Protein AF-A0A6X8KKM8-F1 (afdb_monomer)

Solvent-accessible surface area (backbone atoms only — not comparable to full-atom values): 6515 Å² total; per-residue (Å²): 110,72,70,57,51,55,51,51,52,53,49,52,57,49,52,52,54,52,51,54,49,52,53,52,52,50,51,51,50,54,49,49,55,49,47,65,64,46,44,64,59,52,54,50,51,53,51,51,28,70,75,61,82,42,54,69,68,51,33,50,71,65,30,49,72,50,74,47,68,50,81,49,64,70,58,38,50,67,73,24,65,93,39,57,72,56,35,69,72,44,58,87,39,57,33,38,43,37,30,36,36,45,96,86,70,48,75,48,79,45,78,46,80,51,132

Nearest PDB structures (foldseek):
  5c7q-assembly1_B  TM=5.875E-01  e=4.719E-01  Bdellovibrio bacteriovorus HD100
  5oa3-assembly1_0  TM=5.639E-01  e=1.315E+00  Homo sapiens
  1vhz-assembly1_B  TM=5.210E-01  e=1.233E+00  Escherichia coli
  1la2-assembly1_C  TM=6.269E-01  e=4.164E+00  Saccharomyces cerevisiae

Sequence (115 aa):
MEVDIIRAQEEQGRLYRIEEQRKKEEQIRKAKEREEYERPLKAFISSKIKESDLSEKDFKKQVCSSCDYLKDRSTKSRYFTERPDLLDKYHNERLIRFSIKGTDGKVGKIEIYTD

pLDDT: mean 84.32, std 6.6, range [59.69, 95.06]

Structure (mmCIF, N/CA/C/O backbone):
data_AF-A0A6X8KKM8-F1
#
_entry.id   AF-A0A6X8KKM8-F1
#
loop_
_atom_site.group_PDB
_atom_site.id
_atom_site.type_symbol
_atom_site.label_atom_id
_atom_site.label_alt_id
_atom_site.label_comp_id
_atom_site.label_asym_id
_atom_site.label_entity_id
_atom_site.label_seq_id
_atom_site.pdbx_PDB_ins_code
_atom_site.Cartn_x
_atom_site.Cartn_y
_atom_site.Cartn_z
_atom_site.occupancy
_atom_site.B_iso_or_equiv
_atom_site.auth_seq_id
_atom_site.auth_comp_id
_atom_site.auth_asym_id
_atom_site.auth_atom_id
_atom_site.pdbx_PDB_model_num
ATOM 1 N N . MET A 1 1 ? 36.157 0.501 -44.181 1.00 62.59 1 MET A N 1
ATOM 2 C CA . MET A 1 1 ? 36.862 0.243 -42.904 1.00 62.59 1 MET A CA 1
ATOM 3 C C . MET A 1 1 ? 36.621 1.358 -41.892 1.00 62.59 1 MET A C 1
ATOM 5 O O . MET A 1 1 ? 35.889 1.101 -40.955 1.00 62.59 1 MET A O 1
ATOM 9 N N . GLU A 1 2 ? 37.121 2.588 -42.072 1.00 62.03 2 GLU A N 1
ATOM 10 C CA . GLU A 1 2 ? 36.872 3.693 -41.110 1.00 62.03 2 GLU A CA 1
ATOM 11 C C . GLU A 1 2 ? 35.399 4.135 -41.029 1.00 62.03 2 GLU A C 1
ATOM 13 O O . GLU A 1 2 ? 34.858 4.303 -39.940 1.00 62.03 2 GLU A O 1
ATOM 18 N N . VAL A 1 3 ? 34.716 4.250 -42.174 1.00 69.44 3 VAL A N 1
ATOM 19 C CA . VAL A 1 3 ? 33.294 4.649 -42.240 1.00 69.44 3 VAL A CA 1
ATOM 20 C C . VAL A 1 3 ? 32.372 3.627 -41.558 1.00 69.44 3 VAL A C 1
ATOM 22 O O . VAL A 1 3 ? 31.374 4.000 -40.942 1.00 69.44 3 VAL A O 1
ATOM 25 N N . ASP A 1 4 ? 32.725 2.342 -41.620 1.00 74.81 4 ASP A N 1
ATOM 26 C CA . ASP A 1 4 ? 31.952 1.255 -41.007 1.00 74.81 4 ASP A CA 1
ATOM 27 C C . ASP A 1 4 ? 32.095 1.252 -39.478 1.00 74.81 4 ASP A C 1
ATOM 29 O O . ASP A 1 4 ? 31.129 0.990 -38.763 1.00 74.81 4 ASP A O 1
ATOM 33 N N . ILE A 1 5 ? 33.279 1.615 -38.970 1.00 80.44 5 ILE A N 1
ATOM 34 C CA . ILE A 1 5 ? 33.557 1.740 -37.531 1.00 80.44 5 ILE A CA 1
ATOM 35 C C . ILE A 1 5 ? 32.779 2.918 -36.933 1.00 80.44 5 ILE A C 1
ATOM 37 O O . ILE A 1 5 ? 32.142 2.762 -35.892 1.00 80.44 5 ILE A O 1
ATOM 41 N N . ILE A 1 6 ? 32.774 4.073 -37.609 1.00 81.75 6 ILE A N 1
ATOM 42 C CA . ILE A 1 6 ? 32.032 5.264 -37.162 1.00 81.75 6 ILE A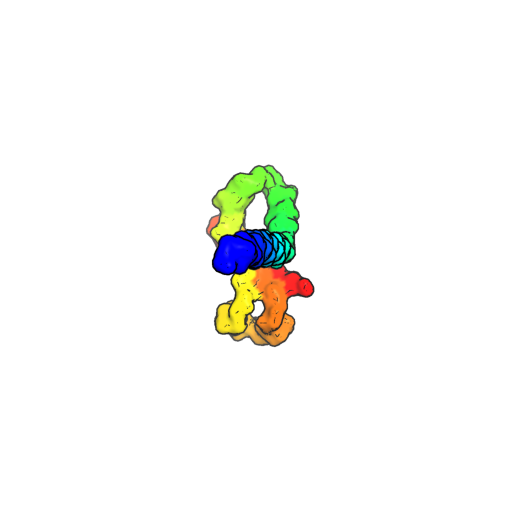 CA 1
ATOM 43 C C . ILE A 1 6 ? 30.526 4.972 -37.125 1.00 81.75 6 ILE A C 1
ATOM 45 O O . ILE A 1 6 ? 29.860 5.257 -36.130 1.00 81.75 6 ILE A O 1
ATOM 49 N N . ARG A 1 7 ? 29.991 4.324 -38.169 1.00 82.56 7 ARG A N 1
ATOM 50 C CA . ARG A 1 7 ? 28.574 3.939 -38.230 1.00 82.56 7 ARG A CA 1
ATOM 51 C C . ARG A 1 7 ? 28.189 2.980 -37.099 1.00 82.56 7 ARG A C 1
ATOM 53 O O . ARG A 1 7 ? 27.161 3.183 -36.457 1.00 82.56 7 ARG A O 1
ATOM 60 N N . ALA A 1 8 ? 29.026 1.982 -36.815 1.00 83.00 8 ALA A N 1
ATOM 61 C CA . ALA A 1 8 ? 28.790 1.036 -35.726 1.00 83.00 8 ALA A CA 1
ATOM 62 C C . ALA A 1 8 ? 28.816 1.712 -34.341 1.00 83.00 8 ALA A C 1
ATOM 64 O O . ALA A 1 8 ? 28.000 1.386 -33.477 1.00 83.00 8 ALA A O 1
ATOM 65 N N . GLN A 1 9 ? 29.713 2.679 -34.122 1.00 83.38 9 GLN A N 1
ATOM 66 C CA . GLN A 1 9 ? 29.776 3.448 -32.872 1.00 83.38 9 GLN A CA 1
ATOM 67 C C . GLN A 1 9 ? 28.547 4.344 -32.674 1.00 83.38 9 GLN A C 1
ATOM 69 O O . GLN A 1 9 ? 27.998 4.405 -31.571 1.00 83.38 9 GLN A O 1
ATOM 74 N N . GLU A 1 10 ? 28.072 5.007 -33.730 1.00 88.62 10 GLU A N 1
ATOM 75 C CA . GLU A 1 10 ? 26.844 5.805 -33.671 1.00 88.62 10 GLU A CA 1
ATOM 76 C C . GLU A 1 10 ? 25.611 4.947 -33.375 1.00 88.62 10 GLU A C 1
ATOM 78 O O . GLU A 1 10 ? 24.750 5.353 -32.589 1.00 88.62 10 GLU A O 1
ATOM 83 N N . GLU A 1 11 ? 25.527 3.756 -33.967 1.00 88.06 11 GLU A N 1
ATOM 84 C CA . GLU A 1 11 ? 24.434 2.812 -33.744 1.00 88.06 11 GLU A CA 1
ATOM 85 C C . GLU A 1 11 ? 24.430 2.278 -32.305 1.00 88.06 11 GLU A C 1
ATOM 87 O O . GLU A 1 11 ? 23.394 2.324 -31.639 1.00 88.06 11 GLU A O 1
ATOM 92 N N . GLN A 1 12 ? 25.594 1.910 -31.762 1.00 89.56 12 GLN A N 1
ATOM 93 C CA . GLN A 1 12 ? 25.745 1.564 -30.342 1.00 89.56 12 GLN A CA 1
ATOM 94 C C . GLN A 1 12 ? 25.338 2.724 -29.421 1.00 89.56 12 GLN A C 1
ATOM 96 O O . GLN A 1 12 ? 24.593 2.531 -28.459 1.00 89.56 12 GLN A O 1
ATOM 101 N N . GLY A 1 13 ? 25.743 3.955 -29.746 1.00 92.00 13 GLY A N 1
ATOM 102 C CA . GLY A 1 13 ? 25.346 5.149 -28.997 1.00 92.00 13 GLY A CA 1
ATOM 103 C C . GLY A 1 13 ? 23.846 5.464 -29.083 1.00 92.00 13 GLY A C 1
ATOM 104 O O . GLY A 1 13 ? 23.279 6.059 -28.163 1.00 92.00 13 GLY A O 1
ATOM 105 N N . ARG A 1 14 ? 23.168 5.088 -30.174 1.00 93.06 14 ARG A N 1
ATOM 106 C CA . ARG A 1 14 ? 21.702 5.179 -30.293 1.00 93.06 14 ARG A CA 1
ATOM 107 C C . ARG A 1 14 ? 21.016 4.113 -29.441 1.00 93.06 14 ARG A C 1
ATOM 109 O O . ARG A 1 14 ? 20.121 4.459 -28.674 1.00 93.06 14 ARG A O 1
ATOM 116 N N . LEU A 1 15 ? 21.466 2.862 -29.523 1.00 92.75 15 LEU A N 1
ATOM 117 C CA . LEU A 1 15 ? 20.935 1.751 -28.727 1.00 92.75 15 LEU A CA 1
ATOM 118 C C . LEU A 1 15 ? 21.068 2.017 -27.223 1.00 92.75 15 LEU A C 1
ATOM 120 O O . LEU A 1 15 ? 20.100 1.844 -26.485 1.00 92.75 15 LEU A O 1
ATOM 124 N N . TYR A 1 16 ? 22.219 2.530 -26.778 1.00 93.25 16 TYR A N 1
ATOM 125 C CA . TYR A 1 16 ? 22.444 2.892 -25.376 1.00 93.25 16 TYR A CA 1
ATOM 126 C C . TYR A 1 16 ? 21.438 3.940 -24.872 1.00 93.25 16 TYR A C 1
ATOM 128 O O . TYR A 1 16 ? 20.850 3.780 -23.804 1.00 93.25 16 TYR A O 1
ATOM 136 N N . ARG A 1 17 ? 21.184 4.992 -25.662 1.00 94.75 17 ARG A N 1
ATOM 137 C CA . ARG A 1 17 ? 20.220 6.048 -25.304 1.00 94.75 17 ARG A CA 1
ATOM 138 C C . ARG A 1 17 ? 18.785 5.527 -25.214 1.00 94.75 17 ARG A C 1
ATOM 140 O O . ARG A 1 17 ? 18.061 5.915 -24.299 1.00 94.75 17 ARG A O 1
ATOM 147 N N . ILE A 1 18 ? 18.392 4.633 -26.123 1.00 94.88 18 ILE A N 1
ATOM 148 C CA . ILE A 1 18 ? 17.075 3.977 -26.094 1.00 94.88 18 ILE A CA 1
ATOM 149 C C . ILE A 1 18 ? 16.931 3.131 -24.825 1.00 94.88 18 ILE A C 1
ATOM 151 O O . ILE A 1 18 ? 15.911 3.207 -24.143 1.00 94.88 18 ILE A O 1
ATOM 155 N N . GLU A 1 19 ? 17.957 2.359 -24.475 1.00 94.00 19 GLU A N 1
ATOM 156 C CA . GLU A 1 19 ? 17.948 1.517 -23.278 1.00 94.00 19 GLU A CA 1
ATOM 157 C C . GLU A 1 19 ? 17.877 2.347 -21.986 1.00 94.00 19 GLU A C 1
ATOM 159 O O . GLU A 1 19 ? 17.098 2.034 -21.083 1.00 94.00 19 GLU A O 1
ATOM 164 N N . GLU A 1 20 ? 18.624 3.453 -21.894 1.00 95.06 20 GLU A N 1
ATOM 165 C CA . GLU A 1 20 ? 18.508 4.376 -20.758 1.00 95.06 20 GLU A CA 1
ATOM 166 C C . GLU A 1 20 ? 17.111 4.985 -20.639 1.00 95.06 20 GLU A C 1
ATOM 168 O O . GLU A 1 20 ? 16.587 5.123 -19.530 1.00 95.06 20 GLU A O 1
ATOM 173 N N . GLN A 1 21 ? 16.495 5.342 -21.766 1.00 94.81 21 GLN A N 1
ATOM 174 C CA . GLN A 1 21 ? 15.142 5.876 -21.771 1.00 94.81 21 GLN A CA 1
ATOM 175 C C . GLN A 1 21 ? 14.129 4.828 -21.293 1.00 94.81 21 GLN A C 1
ATOM 177 O O . GLN A 1 21 ? 13.332 5.126 -20.404 1.00 94.81 21 G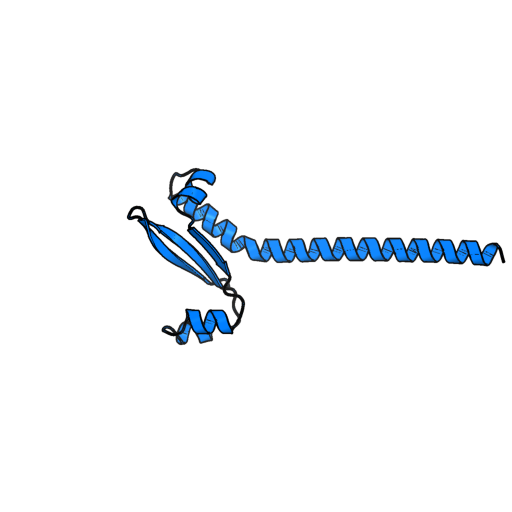LN A O 1
ATOM 182 N N . ARG A 1 22 ? 14.223 3.581 -21.774 1.00 94.06 22 ARG A N 1
ATOM 183 C CA . ARG A 1 22 ? 13.371 2.472 -21.307 1.00 94.06 22 ARG A CA 1
ATOM 184 C C . ARG A 1 22 ? 13.513 2.227 -19.809 1.00 94.06 22 ARG A C 1
ATOM 186 O O . ARG A 1 22 ? 12.509 2.054 -19.122 1.00 94.06 22 ARG A O 1
ATOM 193 N N . LYS A 1 23 ? 14.738 2.266 -19.275 1.00 94.56 23 LYS A N 1
ATOM 194 C CA . LYS A 1 23 ? 14.983 2.132 -17.829 1.00 94.56 23 LYS A CA 1
ATOM 195 C C . LYS A 1 23 ? 14.330 3.257 -17.030 1.00 94.56 23 LYS A C 1
ATOM 197 O O . LYS A 1 23 ? 13.718 2.988 -15.998 1.00 94.56 23 LYS A O 1
ATOM 202 N N . LYS A 1 24 ? 14.433 4.505 -17.498 1.00 94.56 24 LYS A N 1
ATOM 203 C CA . LYS A 1 24 ? 13.772 5.657 -16.862 1.00 94.56 24 LYS A CA 1
ATOM 204 C C . LYS A 1 24 ? 12.252 5.507 -16.884 1.00 94.56 24 LYS A C 1
ATOM 206 O O . LYS A 1 24 ? 11.610 5.685 -15.853 1.00 94.56 24 LYS A O 1
ATOM 211 N N . GLU A 1 25 ? 11.682 5.126 -18.022 1.00 93.75 25 GLU A N 1
ATOM 212 C CA . GLU A 1 25 ? 10.242 4.891 -18.167 1.00 93.75 25 GLU A CA 1
ATOM 213 C C . GLU A 1 25 ? 9.750 3.762 -17.251 1.00 93.75 25 GLU A C 1
ATOM 215 O O . GLU A 1 25 ? 8.730 3.914 -16.576 1.00 93.75 25 GLU A O 1
ATOM 220 N N . GLU A 1 26 ? 10.498 2.662 -17.141 1.00 92.75 26 GLU A N 1
ATOM 221 C CA . GLU A 1 26 ? 10.160 1.560 -16.240 1.00 92.75 26 GLU A CA 1
ATOM 222 C C . GLU A 1 26 ? 10.221 1.979 -14.764 1.00 92.75 26 GLU A C 1
ATOM 224 O O . GLU A 1 26 ? 9.337 1.614 -13.985 1.00 92.75 26 GLU A O 1
ATOM 229 N N . GLN A 1 27 ? 11.223 2.769 -14.368 1.00 93.50 27 GLN A N 1
ATOM 230 C CA . GLN A 1 27 ? 11.306 3.310 -13.010 1.00 93.50 27 GLN A CA 1
ATOM 231 C C . GLN A 1 27 ? 10.123 4.227 -12.694 1.00 93.50 27 GLN A C 1
ATOM 233 O O . GLN A 1 27 ? 9.522 4.093 -11.629 1.00 93.50 27 GLN A O 1
ATOM 238 N N . ILE A 1 28 ? 9.747 5.109 -13.624 1.00 93.56 28 ILE A N 1
ATOM 239 C CA . ILE A 1 28 ? 8.585 5.992 -13.465 1.00 93.56 28 ILE A CA 1
ATOM 240 C C . ILE A 1 28 ? 7.301 5.168 -13.346 1.00 93.56 28 ILE A C 1
ATOM 242 O O . ILE A 1 28 ? 6.482 5.447 -12.472 1.00 93.56 28 ILE A O 1
ATOM 246 N N . ARG A 1 29 ? 7.127 4.131 -14.173 1.00 92.12 29 ARG A N 1
ATOM 247 C CA . ARG A 1 29 ? 5.960 3.242 -14.096 1.00 92.12 29 ARG A CA 1
ATOM 248 C C . ARG A 1 29 ? 5.882 2.541 -12.739 1.00 92.12 29 ARG A C 1
ATOM 250 O O . ARG A 1 29 ? 4.850 2.625 -12.084 1.00 92.12 29 ARG A O 1
ATOM 257 N N . LYS A 1 30 ? 6.979 1.934 -12.274 1.00 88.12 30 LYS A N 1
ATOM 258 C CA . LYS A 1 30 ? 7.043 1.280 -10.953 1.00 88.12 30 LYS A CA 1
ATOM 259 C C . LYS A 1 30 ? 6.780 2.259 -9.808 1.00 88.12 30 LYS A C 1
ATOM 261 O O . LYS A 1 30 ? 6.132 1.896 -8.830 1.00 88.12 30 LYS A O 1
ATOM 266 N N . ALA A 1 31 ? 7.271 3.494 -9.914 1.00 87.81 31 ALA A N 1
ATOM 267 C CA . ALA A 1 31 ? 7.020 4.530 -8.918 1.00 87.81 31 ALA A CA 1
ATOM 268 C C . ALA A 1 31 ? 5.537 4.927 -8.874 1.00 87.81 31 ALA A C 1
ATOM 270 O O . ALA A 1 31 ? 4.974 4.993 -7.785 1.00 87.81 31 ALA A O 1
ATOM 271 N N . LYS A 1 32 ? 4.894 5.110 -10.034 1.00 87.12 32 LYS A N 1
ATOM 272 C CA . LYS A 1 32 ? 3.451 5.386 -10.129 1.00 87.12 32 LYS A CA 1
ATOM 273 C C . LYS A 1 32 ? 2.610 4.239 -9.578 1.00 87.12 32 LYS A C 1
ATOM 275 O O . LYS A 1 32 ? 1.748 4.477 -8.743 1.00 87.12 32 LYS A O 1
ATOM 280 N N . GLU A 1 33 ? 2.912 3.001 -9.969 1.00 83.38 33 GLU A N 1
ATOM 281 C CA . GLU A 1 33 ? 2.237 1.806 -9.442 1.00 83.38 33 GLU A CA 1
ATOM 282 C C . GLU A 1 33 ? 2.363 1.726 -7.915 1.00 83.38 33 GLU A C 1
ATOM 284 O O . GLU A 1 33 ? 1.390 1.442 -7.218 1.00 83.38 33 GLU A O 1
ATOM 289 N N . ARG A 1 34 ? 3.550 2.024 -7.371 1.00 82.06 34 ARG A N 1
ATOM 290 C CA . ARG A 1 34 ? 3.781 2.069 -5.924 1.00 82.06 34 ARG A CA 1
ATOM 291 C C . ARG A 1 34 ? 3.021 3.207 -5.248 1.00 82.06 34 ARG A C 1
ATOM 293 O O . ARG A 1 34 ? 2.502 3.019 -4.152 1.00 82.06 34 ARG A O 1
ATOM 300 N N . GLU A 1 35 ? 2.968 4.381 -5.861 1.00 85.00 35 GLU A N 1
ATOM 301 C CA . GLU A 1 35 ? 2.243 5.524 -5.316 1.00 85.00 35 GLU A CA 1
ATOM 302 C C . GLU A 1 35 ? 0.738 5.258 -5.280 1.00 85.00 35 GLU A C 1
ATOM 304 O O . GLU A 1 35 ? 0.124 5.427 -4.228 1.00 85.00 35 GLU A O 1
ATOM 309 N N . GLU A 1 36 ? 0.158 4.774 -6.379 1.00 82.00 36 GLU A N 1
ATOM 310 C CA . GLU A 1 36 ? -1.241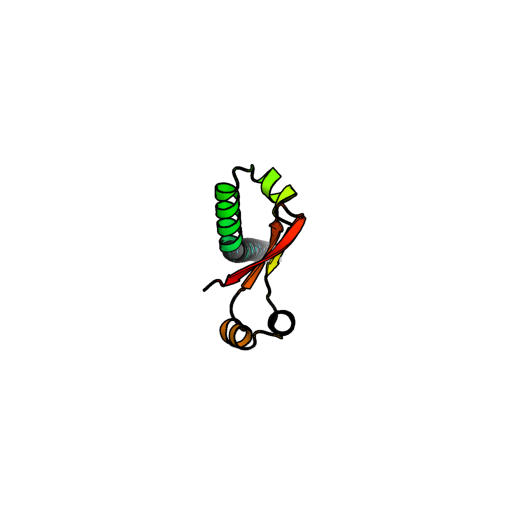 4.336 -6.440 1.00 82.00 36 GLU A CA 1
ATOM 311 C C . GLU A 1 36 ? -1.532 3.258 -5.404 1.00 82.00 36 GLU A C 1
ATOM 313 O O . GLU A 1 36 ? -2.568 3.286 -4.742 1.00 82.00 36 GLU A O 1
ATOM 318 N N . TYR A 1 37 ? -0.590 2.334 -5.226 1.00 74.38 37 TYR A N 1
ATOM 319 C CA . TYR A 1 37 ? -0.687 1.297 -4.221 1.00 74.38 37 TYR A CA 1
ATOM 320 C C . TYR A 1 37 ? -0.714 1.876 -2.803 1.00 74.38 37 TYR A C 1
ATOM 322 O O . TYR A 1 37 ? -1.595 1.519 -2.030 1.00 74.38 37 TYR A O 1
ATOM 330 N N . GLU A 1 38 ? 0.198 2.787 -2.455 1.00 80.94 38 GLU A N 1
ATOM 331 C CA . GLU A 1 38 ? 0.321 3.384 -1.116 1.00 80.94 38 GLU A CA 1
ATOM 332 C C . GLU A 1 38 ? -0.733 4.467 -0.810 1.00 80.94 38 GLU A C 1
ATOM 334 O O . GLU A 1 38 ? -0.964 4.784 0.360 1.00 80.94 38 GLU A O 1
ATOM 339 N N . ARG A 1 39 ? -1.369 5.058 -1.829 1.00 84.38 39 ARG A N 1
ATOM 340 C CA . ARG A 1 39 ? -2.270 6.215 -1.690 1.00 84.38 39 ARG A CA 1
ATOM 341 C C . ARG A 1 39 ? -3.440 5.986 -0.724 1.00 84.38 39 ARG A C 1
ATOM 343 O O . ARG A 1 39 ? -3.627 6.851 0.135 1.00 84.38 39 ARG A O 1
ATOM 350 N N . PRO A 1 40 ? -4.196 4.869 -0.781 1.00 82.19 40 PRO A N 1
ATOM 351 C CA . PRO A 1 40 ? -5.312 4.643 0.138 1.00 82.19 40 PRO A CA 1
ATOM 352 C C . PRO A 1 40 ? -4.844 4.537 1.594 1.00 82.19 40 PRO A C 1
ATOM 354 O O . PRO A 1 40 ? -5.445 5.125 2.490 1.00 82.19 40 PRO A O 1
ATOM 357 N N . LEU A 1 41 ? -3.712 3.861 1.825 1.00 81.06 41 LEU A N 1
ATOM 358 C CA . LEU A 1 41 ? -3.108 3.745 3.151 1.00 81.06 41 LEU A CA 1
ATOM 359 C C . LEU A 1 41 ? -2.647 5.109 3.681 1.00 81.06 41 LEU A C 1
ATOM 361 O O . LEU A 1 41 ? -2.915 5.436 4.836 1.00 81.06 41 LEU A O 1
ATOM 365 N N . LYS A 1 42 ? -1.986 5.925 2.848 1.00 84.31 42 LYS A N 1
ATOM 366 C CA . LYS A 1 42 ? -1.576 7.288 3.225 1.00 84.31 42 LYS A CA 1
ATOM 367 C C . LYS A 1 42 ? -2.786 8.144 3.593 1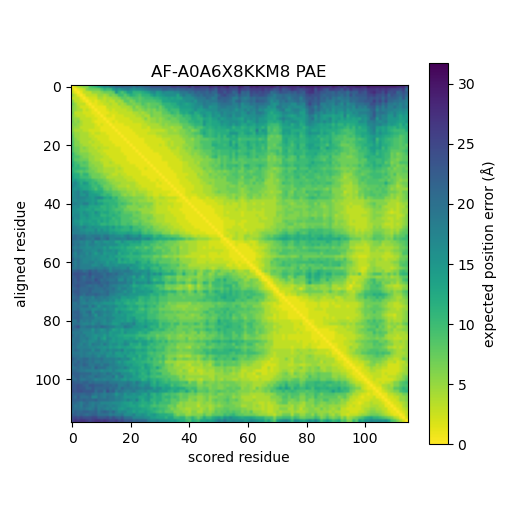.00 84.31 42 LYS A C 1
ATOM 369 O O . LYS A 1 42 ? -2.769 8.768 4.649 1.00 84.31 42 LYS A O 1
ATOM 374 N N . ALA A 1 43 ? -3.844 8.120 2.780 1.00 85.44 43 ALA A N 1
ATOM 375 C CA . ALA A 1 43 ? -5.077 8.858 3.053 1.00 85.44 43 ALA A CA 1
ATOM 376 C C . ALA A 1 43 ? -5.719 8.432 4.383 1.00 85.44 43 ALA A C 1
ATOM 378 O O . ALA A 1 43 ? -6.087 9.282 5.195 1.00 85.44 43 ALA A O 1
ATOM 379 N N . PHE A 1 44 ? -5.781 7.124 4.642 1.00 83.81 44 PHE A N 1
ATOM 380 C CA . PHE A 1 44 ? -6.300 6.584 5.894 1.00 83.81 44 PHE A CA 1
ATOM 381 C C . PHE A 1 44 ? -5.473 7.020 7.111 1.00 83.81 44 PHE A C 1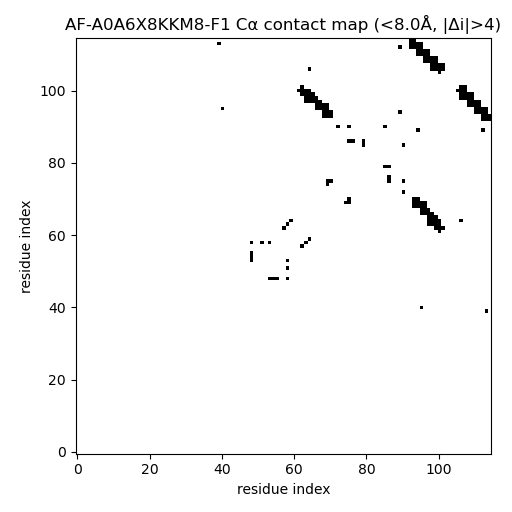
ATOM 383 O O . PHE A 1 44 ? -6.031 7.531 8.082 1.00 83.81 44 PHE A O 1
ATOM 390 N N . ILE A 1 45 ? -4.144 6.873 7.055 1.00 83.38 45 ILE A N 1
ATOM 391 C CA . ILE A 1 45 ? -3.244 7.302 8.135 1.00 83.38 45 ILE A CA 1
ATOM 392 C C . ILE A 1 45 ? -3.399 8.806 8.384 1.00 83.38 45 ILE A C 1
ATOM 394 O O . ILE A 1 45 ? -3.520 9.220 9.533 1.00 83.38 45 ILE A O 1
ATOM 398 N N . SER A 1 46 ? -3.452 9.625 7.330 1.00 87.19 46 SER A N 1
ATOM 399 C CA . SER A 1 46 ? -3.663 11.068 7.462 1.00 87.19 46 SER A CA 1
ATOM 400 C C . SER A 1 46 ? -4.999 11.413 8.125 1.00 87.19 46 SER A C 1
ATOM 402 O O . SER A 1 46 ? -5.030 12.336 8.935 1.00 87.19 46 SER A O 1
ATOM 404 N N . SER A 1 47 ? -6.084 10.683 7.833 1.00 87.81 47 SER A N 1
ATOM 405 C CA . SER A 1 47 ? -7.363 10.855 8.542 1.00 87.81 47 SER A CA 1
ATOM 406 C C . SER A 1 47 ? -7.215 10.538 10.027 1.00 87.81 47 SER A C 1
ATOM 408 O O . SER A 1 47 ? -7.582 11.346 10.873 1.00 87.81 47 SER A O 1
ATOM 410 N N . LYS A 1 48 ? -6.584 9.404 10.356 1.00 85.25 48 LYS A N 1
ATOM 411 C CA . LYS A 1 48 ? -6.398 8.984 11.750 1.00 85.25 48 LYS A CA 1
ATOM 412 C C . LYS A 1 48 ? -5.495 9.905 12.557 1.00 85.25 48 LYS A C 1
ATOM 414 O O . LYS A 1 48 ? -5.764 10.119 13.732 1.00 85.25 48 LYS A O 1
ATOM 419 N N . ILE A 1 49 ? -4.476 10.492 11.935 1.00 87.12 49 ILE A N 1
ATOM 420 C CA . ILE A 1 49 ? -3.648 11.520 12.574 1.00 87.12 49 ILE A CA 1
ATOM 421 C C . ILE A 1 49 ? -4.510 12.733 12.932 1.00 87.12 49 ILE A C 1
ATOM 423 O O . ILE A 1 49 ? -4.495 13.151 14.087 1.00 87.12 49 ILE A O 1
ATOM 427 N N . LYS A 1 50 ? -5.313 13.240 11.984 1.00 87.94 50 LYS A N 1
ATOM 428 C CA . LYS A 1 50 ? -6.225 14.375 12.219 1.00 87.94 50 LYS A CA 1
ATOM 429 C C . LYS A 1 50 ? -7.245 14.104 13.326 1.00 87.94 50 LYS A C 1
ATOM 431 O O . LYS A 1 50 ? -7.592 15.024 14.046 1.00 87.94 50 LYS A O 1
ATOM 436 N N . GLU A 1 51 ? -7.711 12.863 13.458 1.00 87.25 51 GLU A N 1
ATOM 437 C CA . GLU A 1 51 ? -8.645 12.443 14.515 1.00 87.25 51 GLU A CA 1
ATOM 438 C C . GLU A 1 51 ? -7.981 12.299 15.898 1.00 87.25 51 GLU A C 1
ATOM 440 O O . GLU A 1 51 ? -8.679 12.251 16.904 1.00 87.25 51 GLU A O 1
ATOM 445 N N . SER A 1 52 ? -6.652 12.169 15.956 1.00 81.44 52 SER A N 1
ATOM 446 C CA . SER A 1 52 ? -5.919 11.811 17.181 1.00 81.44 52 SER A CA 1
ATOM 447 C C . SER A 1 52 ? -5.309 12.985 17.949 1.00 81.44 52 SER A C 1
ATOM 449 O O . SER A 1 52 ? -4.728 12.753 19.004 1.00 81.44 52 SER A O 1
ATOM 451 N N . ASP A 1 53 ? -5.359 14.205 17.404 1.00 84.94 53 ASP A N 1
ATOM 452 C CA . ASP A 1 53 ? -4.634 15.394 17.896 1.00 84.94 53 ASP A CA 1
ATOM 453 C C . ASP A 1 53 ? -3.104 15.209 18.048 1.00 84.94 53 ASP A C 1
ATOM 455 O O . ASP A 1 53 ? -2.405 16.057 18.604 1.00 84.94 53 ASP A O 1
ATOM 459 N N . LEU A 1 54 ? -2.546 14.112 17.523 1.00 87.00 54 LEU A N 1
ATOM 460 C CA . LEU A 1 54 ? -1.119 13.814 17.573 1.00 87.00 54 LEU A CA 1
ATOM 461 C C . LEU A 1 54 ? -0.386 14.366 16.351 1.00 87.00 54 LEU A C 1
ATOM 463 O O . LEU A 1 54 ? -0.915 14.432 15.240 1.00 87.00 54 LEU A O 1
ATOM 467 N N . SER A 1 55 ? 0.905 14.655 16.530 1.00 87.88 55 SER A N 1
ATOM 468 C CA . SER A 1 55 ? 1.809 14.804 15.391 1.00 87.88 55 SER A CA 1
ATOM 469 C C . SER A 1 55 ? 1.908 13.479 14.623 1.00 87.88 55 SER A C 1
ATOM 471 O O . SER A 1 55 ? 1.780 12.401 15.205 1.00 87.88 55 SER A O 1
ATOM 473 N N . GLU A 1 56 ? 2.208 13.518 13.322 1.00 86.44 56 GLU A N 1
ATOM 474 C CA . GLU A 1 56 ? 2.419 12.292 12.535 1.00 86.44 56 GLU A CA 1
ATOM 475 C C . GLU A 1 56 ? 3.482 11.374 13.165 1.00 86.44 56 GLU A C 1
ATOM 477 O O . GLU A 1 56 ? 3.344 10.148 13.168 1.00 86.44 56 GLU A O 1
ATOM 482 N N . LYS A 1 57 ? 4.540 11.969 13.727 1.00 87.00 57 LYS A N 1
ATOM 483 C CA . LYS A 1 57 ? 5.623 11.241 14.393 1.00 87.00 57 LYS A CA 1
ATOM 484 C C . LYS A 1 57 ? 5.118 10.515 15.639 1.00 87.00 57 LYS A C 1
ATOM 486 O O . LYS A 1 57 ? 5.439 9.342 15.832 1.00 87.00 57 LYS A O 1
ATOM 491 N N . ASP A 1 58 ? 4.325 11.194 16.459 1.00 87.44 58 ASP A N 1
ATOM 492 C CA . ASP A 1 58 ? 3.78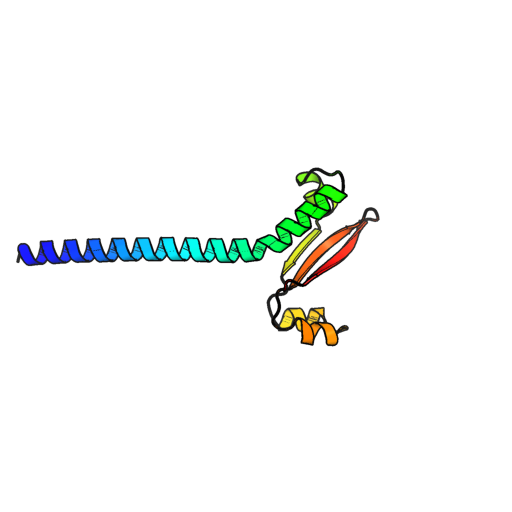2 10.623 17.690 1.00 87.44 58 ASP A CA 1
ATOM 493 C C . ASP A 1 58 ? 2.699 9.593 17.397 1.00 87.44 58 ASP A C 1
ATOM 495 O O . ASP A 1 58 ? 2.719 8.517 17.987 1.00 87.44 58 ASP A O 1
ATOM 499 N N . PHE A 1 59 ? 1.841 9.842 16.409 1.00 87.25 59 PHE A N 1
ATOM 500 C CA . PHE A 1 59 ? 0.869 8.865 15.931 1.00 87.25 59 PHE A CA 1
ATOM 501 C C . PHE A 1 59 ? 1.556 7.574 15.474 1.00 87.25 59 PHE A C 1
ATOM 503 O O . PHE A 1 59 ? 1.183 6.479 15.896 1.00 87.25 59 PHE A O 1
ATOM 510 N N . LYS A 1 60 ? 2.616 7.672 14.661 1.00 83.56 60 LYS A N 1
ATOM 511 C CA . LYS A 1 60 ? 3.369 6.490 14.214 1.00 83.56 60 LYS A CA 1
ATOM 512 C C . LYS A 1 60 ? 4.034 5.739 15.364 1.00 83.56 60 LYS A C 1
ATOM 514 O O . LYS A 1 60 ? 4.145 4.524 15.292 1.00 83.56 60 LYS A O 1
ATOM 519 N N . LYS A 1 61 ? 4.477 6.441 16.408 1.00 84.50 61 LYS A N 1
ATOM 520 C CA . LYS A 1 61 ? 5.147 5.834 17.565 1.00 84.50 61 LYS A CA 1
ATOM 521 C C . LYS A 1 61 ? 4.165 5.205 18.557 1.00 84.50 61 LYS A C 1
ATOM 523 O O . LYS A 1 61 ? 4.483 4.185 19.162 1.00 84.50 61 LYS A O 1
ATOM 528 N N . GLN A 1 62 ? 3.018 5.843 18.771 1.00 83.38 62 GLN A N 1
ATOM 529 C CA . GLN A 1 62 ? 2.087 5.506 19.849 1.00 83.38 62 GLN A CA 1
ATOM 530 C C . GLN A 1 62 ? 0.913 4.651 19.368 1.00 83.38 62 GLN A C 1
ATOM 532 O O . GLN A 1 62 ? 0.460 3.780 20.105 1.00 83.38 62 GLN A O 1
ATOM 537 N N . VAL A 1 63 ? 0.449 4.883 18.137 1.00 81.50 63 VAL A N 1
ATOM 538 C CA . VAL A 1 63 ? -0.815 4.352 17.611 1.00 81.50 63 VAL A CA 1
ATOM 539 C C . VAL A 1 63 ? -0.577 3.351 16.481 1.00 81.50 63 VAL A C 1
ATOM 541 O O . VAL A 1 63 ? -1.204 2.295 16.450 1.00 81.50 63 VAL A O 1
ATOM 544 N N . CYS A 1 64 ? 0.348 3.626 15.559 1.00 81.50 64 CYS A N 1
ATOM 545 C CA . CYS A 1 64 ? 0.656 2.698 14.469 1.00 81.50 64 CYS A CA 1
ATOM 546 C C . CYS A 1 64 ? 1.543 1.544 14.963 1.00 81.50 64 CYS A C 1
ATOM 548 O O . CYS A 1 64 ? 2.686 1.761 15.353 1.00 81.50 64 CYS A O 1
ATOM 550 N N . SER A 1 65 ? 1.041 0.305 14.921 1.00 75.12 65 SER A N 1
ATOM 551 C CA . SER A 1 65 ? 1.843 -0.881 15.259 1.00 75.12 65 SER A CA 1
ATOM 552 C C . SER A 1 65 ? 2.408 -1.574 14.017 1.00 75.12 65 SER A C 1
ATOM 554 O O . SER A 1 65 ? 3.585 -1.922 13.985 1.00 75.12 65 SER A O 1
ATOM 556 N N . SER A 1 66 ? 1.583 -1.790 12.992 1.00 76.44 66 SER A N 1
ATOM 557 C CA . SER A 1 66 ? 2.011 -2.339 11.700 1.00 76.44 66 SER A CA 1
ATOM 558 C C . SER A 1 66 ? 0.981 -2.033 10.619 1.00 76.44 66 SER A C 1
ATOM 560 O O . SER A 1 66 ? -0.217 -2.001 10.897 1.00 76.44 66 SER A O 1
ATOM 562 N N . CYS A 1 67 ? 1.429 -1.864 9.378 1.00 76.06 67 CYS A N 1
ATOM 563 C CA . CYS A 1 67 ? 0.557 -1.771 8.215 1.00 76.06 67 CYS A CA 1
ATOM 564 C C . CYS A 1 67 ? 1.077 -2.695 7.118 1.00 76.06 67 CYS A C 1
ATOM 566 O O . CYS A 1 67 ? 2.238 -2.599 6.729 1.00 76.06 67 CYS A O 1
ATOM 568 N N . ASP A 1 68 ? 0.221 -3.579 6.625 1.00 72.69 68 ASP A N 1
ATOM 569 C CA . ASP A 1 68 ? 0.567 -4.497 5.546 1.00 72.69 68 ASP A CA 1
ATOM 570 C C . ASP A 1 68 ? -0.605 -4.683 4.602 1.00 72.69 68 ASP A C 1
ATOM 572 O O . ASP A 1 68 ? -1.762 -4.506 4.975 1.00 72.69 68 ASP A O 1
ATOM 576 N N . TYR A 1 69 ? -0.304 -5.089 3.377 1.00 76.00 69 TYR A N 1
ATOM 577 C CA . TYR A 1 69 ? -1.329 -5.510 2.436 1.00 76.00 69 TYR A CA 1
ATOM 578 C C . TYR A 1 69 ? -1.390 -7.026 2.390 1.00 76.00 69 TYR A C 1
ATOM 580 O O . TYR A 1 69 ? -0.362 -7.699 2.292 1.00 76.00 69 TYR A O 1
ATOM 588 N N . LEU A 1 70 ? -2.604 -7.558 2.372 1.00 80.06 70 LEU A N 1
ATOM 589 C CA . LEU A 1 70 ? -2.858 -8.967 2.129 1.00 80.06 70 LEU A CA 1
ATOM 590 C C . LEU A 1 70 ? -2.950 -9.155 0.616 1.00 80.06 70 LEU A C 1
ATOM 592 O O . LEU A 1 70 ? -3.977 -8.869 0.004 1.00 80.06 70 LEU A O 1
ATOM 596 N N . LYS A 1 71 ? -1.827 -9.545 0.007 1.00 72.94 71 LYS A N 1
ATOM 597 C CA . LYS A 1 71 ? -1.673 -9.575 -1.457 1.00 72.94 71 LYS A CA 1
ATOM 598 C C . LYS A 1 71 ? -1.991 -10.943 -2.043 1.00 72.94 71 LYS A C 1
ATOM 600 O O . LYS A 1 71 ? -2.654 -11.035 -3.067 1.00 72.94 71 LYS A O 1
ATOM 605 N N . ASP A 1 72 ? -1.501 -12.001 -1.407 1.00 81.00 72 ASP A N 1
ATOM 606 C CA . ASP A 1 72 ? -1.576 -13.348 -1.954 1.00 81.00 72 ASP A CA 1
ATOM 607 C C . ASP A 1 72 ? -2.763 -14.145 -1.398 1.00 81.00 72 ASP A C 1
ATOM 609 O O . ASP A 1 72 ? -3.212 -13.973 -0.258 1.00 81.00 72 ASP A O 1
ATOM 613 N N . ARG A 1 73 ? -3.243 -15.073 -2.229 1.00 80.25 73 ARG A N 1
ATOM 614 C CA . ARG A 1 73 ? -4.377 -15.954 -1.937 1.00 80.25 73 ARG A CA 1
ATOM 615 C C . ARG A 1 73 ? -4.184 -16.765 -0.659 1.00 80.25 73 ARG A C 1
ATOM 617 O O . ARG A 1 73 ? -5.136 -16.941 0.099 1.00 80.25 73 ARG A O 1
ATOM 624 N N . SER A 1 74 ? -2.972 -17.260 -0.410 1.00 84.31 74 SER A N 1
ATOM 625 C CA . SER A 1 74 ? -2.691 -18.124 0.742 1.00 84.31 74 SER A CA 1
ATOM 626 C C . SER A 1 74 ? -2.799 -17.357 2.060 1.00 84.31 74 SER A C 1
ATOM 628 O O . SER A 1 74 ? -3.319 -17.868 3.054 1.00 84.31 74 SER A O 1
ATOM 630 N N . THR A 1 75 ? -2.338 -16.108 2.065 1.00 85.06 75 THR A N 1
ATOM 631 C CA . THR A 1 75 ? -2.401 -15.221 3.219 1.00 85.06 75 THR A CA 1
ATOM 632 C C . THR A 1 75 ? -3.835 -14.771 3.458 1.00 85.06 75 THR A C 1
ATOM 634 O O . 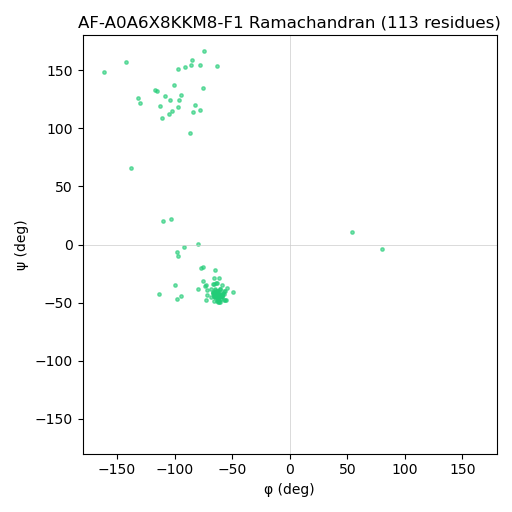THR A 1 75 ? -4.290 -14.841 4.595 1.00 85.06 75 THR A O 1
ATOM 637 N N . LYS A 1 76 ? -4.588 -14.400 2.413 1.00 87.00 76 LYS A N 1
ATOM 638 C CA . LYS A 1 76 ? -6.015 -14.062 2.552 1.00 87.00 76 LYS A CA 1
ATOM 639 C C . LYS A 1 76 ? -6.856 -15.236 3.035 1.00 87.00 76 LYS A C 1
ATOM 641 O O . LYS A 1 76 ? -7.672 -15.046 3.925 1.00 87.00 76 LYS A O 1
ATOM 646 N N . SER A 1 77 ? -6.614 -16.441 2.517 1.00 85.75 77 SER A N 1
ATOM 647 C CA . SER A 1 77 ? -7.352 -17.639 2.939 1.00 85.75 77 SER A CA 1
ATOM 648 C C . SER A 1 77 ? -7.149 -17.917 4.427 1.00 85.75 77 SER A C 1
ATOM 650 O O . SER A 1 77 ? -8.116 -18.132 5.143 1.00 85.75 77 SER A O 1
ATOM 652 N N . ARG A 1 78 ? -5.904 -17.814 4.918 1.00 86.94 78 ARG A N 1
ATOM 653 C CA . ARG A 1 78 ? -5.599 -17.936 6.354 1.00 86.94 78 ARG A CA 1
ATOM 654 C C 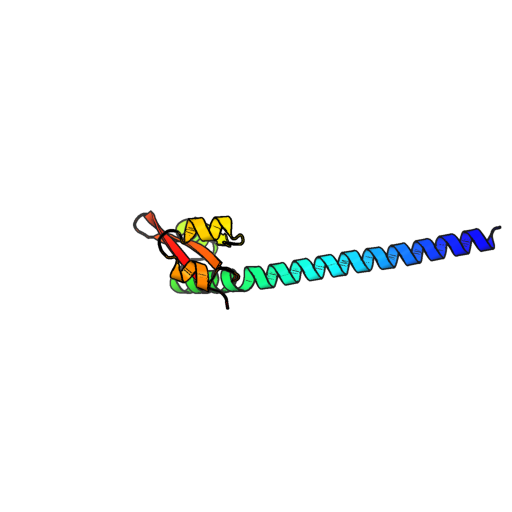. ARG A 1 78 ? -6.169 -16.788 7.187 1.00 86.94 78 ARG A C 1
ATOM 656 O O . ARG A 1 78 ? -6.515 -16.984 8.347 1.00 86.94 78 ARG A O 1
ATOM 663 N N . TYR A 1 79 ? -6.218 -15.584 6.623 1.00 85.44 79 TYR A N 1
ATOM 664 C CA . TYR A 1 79 ? -6.713 -14.394 7.309 1.00 85.44 79 TYR A CA 1
ATOM 665 C C . TYR A 1 79 ? -8.240 -14.401 7.467 1.00 85.44 79 TYR A C 1
ATOM 667 O O . TYR A 1 79 ? -8.762 -13.962 8.489 1.00 85.44 79 TYR A O 1
ATOM 675 N N . PHE A 1 80 ? -8.944 -14.931 6.470 1.00 87.75 80 PHE A N 1
ATOM 676 C CA . PHE A 1 80 ? -10.398 -15.030 6.418 1.00 87.75 80 PHE A CA 1
ATOM 677 C C . PHE A 1 80 ? -10.922 -16.440 6.712 1.00 87.75 80 PHE A C 1
ATOM 679 O O . PHE A 1 80 ? -12.055 -16.742 6.356 1.00 87.75 80 PHE A O 1
ATOM 686 N N . THR A 1 81 ? -10.145 -17.288 7.397 1.00 88.88 81 THR A N 1
ATOM 687 C CA . THR A 1 81 ? -10.556 -18.659 7.764 1.00 88.88 81 THR A CA 1
ATOM 688 C C . THR A 1 81 ? -11.943 -18.697 8.417 1.00 88.88 81 THR A C 1
ATOM 690 O O . THR A 1 81 ? -12.755 -19.551 8.085 1.00 88.88 81 THR A O 1
ATOM 693 N N . GLU A 1 82 ? -12.235 -17.728 9.288 1.00 90.06 82 GLU A N 1
ATOM 694 C CA . GLU A 1 82 ? -13.509 -17.617 10.019 1.00 90.06 82 GLU A CA 1
ATOM 695 C C . GLU A 1 82 ? -14.568 -16.754 9.294 1.00 90.06 82 GLU A C 1
ATOM 697 O O . GLU A 1 82 ? -15.665 -16.559 9.809 1.00 90.06 82 GLU A O 1
ATOM 702 N N . ARG A 1 83 ? -14.241 -16.169 8.132 1.00 87.69 83 ARG A N 1
ATOM 703 C CA . ARG A 1 83 ? -15.108 -15.255 7.355 1.00 87.69 83 ARG A CA 1
ATOM 704 C C . ARG A 1 83 ? -15.026 -15.568 5.852 1.00 87.69 83 ARG A C 1
ATOM 706 O O . ARG A 1 83 ? -14.483 -14.764 5.086 1.00 87.69 83 ARG A O 1
ATOM 713 N N . PRO A 1 84 ? -15.496 -16.753 5.421 1.00 87.75 84 PRO A N 1
ATOM 714 C CA . PRO A 1 84 ? -15.382 -17.198 4.030 1.00 87.75 84 PRO A CA 1
ATOM 715 C C . PRO A 1 84 ? -16.121 -16.281 3.042 1.00 87.75 84 PRO A C 1
ATOM 717 O O . PRO A 1 84 ? -15.675 -16.113 1.912 1.00 87.75 84 PRO A O 1
ATOM 720 N N . ASP A 1 85 ? -17.184 -15.612 3.486 1.00 88.56 85 ASP A N 1
ATOM 721 C CA . ASP A 1 85 ? -17.914 -14.591 2.729 1.00 88.56 85 ASP A CA 1
ATOM 722 C C . ASP A 1 85 ? -17.011 -13.423 2.292 1.00 88.56 85 ASP A C 1
ATOM 724 O O . ASP A 1 85 ? -17.067 -12.962 1.149 1.00 88.56 85 ASP A O 1
ATOM 728 N N . LEU A 1 86 ? -16.123 -12.970 3.183 1.00 86.44 86 LEU A N 1
ATOM 729 C CA . LEU A 1 86 ? -15.159 -11.913 2.882 1.00 86.44 86 LEU A CA 1
ATOM 730 C C . LEU A 1 86 ? -14.006 -12.422 2.019 1.00 86.44 86 LEU A C 1
ATOM 732 O O . LEU A 1 86 ? -13.475 -11.660 1.208 1.00 86.44 86 L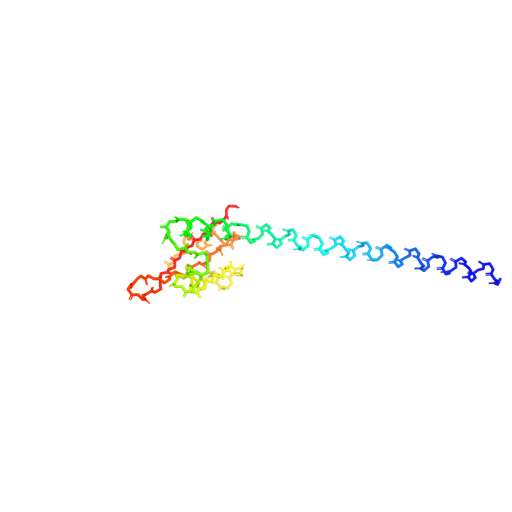EU A O 1
ATOM 736 N N . LEU A 1 87 ? -13.622 -13.693 2.170 1.00 86.88 87 LEU A N 1
ATOM 737 C CA . LEU A 1 87 ? -12.611 -14.302 1.312 1.00 86.88 87 LEU A CA 1
ATOM 738 C C . LEU A 1 87 ? -13.071 -14.307 -0.143 1.00 86.88 87 LEU A C 1
ATOM 740 O O . LEU A 1 87 ? -12.298 -13.879 -0.992 1.00 86.88 87 LEU A O 1
ATOM 744 N N . ASP A 1 88 ? -14.302 -14.742 -0.414 1.00 86.00 88 ASP A N 1
ATOM 745 C CA . ASP A 1 88 ? -14.851 -14.799 -1.772 1.00 86.00 88 ASP A CA 1
ATOM 746 C C . ASP A 1 88 ? -14.977 -13.402 -2.382 1.00 86.00 88 ASP A C 1
ATOM 748 O O . ASP A 1 88 ? -14.556 -13.174 -3.517 1.00 86.00 88 ASP A O 1
ATOM 752 N N . LYS A 1 89 ? -15.480 -12.436 -1.603 1.00 85.50 89 LYS A N 1
ATOM 753 C CA . LYS A 1 89 ? -15.672 -11.059 -2.066 1.00 85.50 89 LYS A CA 1
ATOM 754 C C . LYS A 1 89 ? -14.358 -10.337 -2.365 1.00 85.50 89 LYS A C 1
ATOM 756 O O . LYS A 1 89 ? -14.265 -9.627 -3.359 1.00 85.50 89 LYS A O 1
ATOM 761 N N . TYR A 1 90 ? -13.343 -10.507 -1.520 1.00 83.81 90 TYR A N 1
ATOM 762 C CA . TYR A 1 90 ? -12.081 -9.764 -1.618 1.00 83.81 90 TYR A CA 1
ATOM 763 C C . TYR A 1 90 ? -10.906 -10.638 -2.047 1.00 83.81 90 TYR A C 1
ATOM 765 O O . TYR A 1 90 ? -9.742 -10.282 -1.841 1.00 83.81 90 TYR A O 1
ATOM 773 N N . HIS A 1 91 ? -11.189 -11.783 -2.666 1.00 80.44 91 HIS A N 1
ATOM 774 C CA . HIS A 1 91 ? -10.182 -12.737 -3.114 1.00 80.44 91 HIS A CA 1
ATOM 775 C C . HIS A 1 91 ? -9.156 -12.080 -4.045 1.00 80.44 91 HIS A C 1
ATOM 777 O O . HIS A 1 91 ? -7.944 -12.196 -3.831 1.00 80.44 91 HIS A O 1
ATOM 783 N N . ASN A 1 92 ? -9.647 -11.329 -5.033 1.00 81.06 92 ASN A N 1
ATOM 784 C CA . ASN A 1 92 ? -8.833 -10.654 -6.046 1.00 81.06 92 ASN A CA 1
ATOM 785 C C . ASN A 1 92 ? -8.563 -9.178 -5.714 1.00 81.06 92 ASN A C 1
ATOM 787 O O . ASN A 1 92 ? -7.685 -8.575 -6.324 1.00 81.06 92 ASN A O 1
ATOM 791 N N . GLU A 1 93 ? -9.240 -8.636 -4.701 1.00 82.56 93 GLU A N 1
ATOM 792 C CA . GLU A 1 93 ? -9.156 -7.216 -4.356 1.00 82.56 93 GLU A CA 1
ATOM 793 C C . GLU A 1 93 ? -7.993 -6.875 -3.440 1.00 82.56 93 GLU A C 1
ATOM 795 O O . GLU A 1 93 ? -7.511 -7.695 -2.659 1.00 82.56 93 GLU A O 1
ATOM 800 N N . ARG A 1 94 ? -7.515 -5.637 -3.483 1.00 77.12 94 ARG A N 1
ATOM 801 C CA . ARG A 1 94 ? -6.462 -5.216 -2.556 1.00 77.12 94 ARG A CA 1
ATOM 802 C C . ARG A 1 94 ? -7.068 -4.993 -1.169 1.00 77.12 94 ARG A C 1
ATOM 804 O O . ARG A 1 94 ? -8.109 -4.367 -1.002 1.00 77.12 94 ARG A O 1
ATOM 811 N N . LEU A 1 95 ? -6.378 -5.513 -0.159 1.00 83.31 95 LEU A N 1
ATOM 812 C CA . LEU A 1 95 ? -6.799 -5.402 1.230 1.00 83.31 95 LEU A CA 1
ATOM 813 C C . LEU A 1 95 ? -5.642 -4.902 2.077 1.00 83.31 95 LEU A C 1
ATOM 815 O O . LEU A 1 95 ? -4.588 -5.538 2.140 1.00 83.31 95 LEU A O 1
ATOM 819 N N . ILE A 1 96 ? -5.853 -3.780 2.752 1.00 82.75 96 ILE A N 1
ATOM 820 C CA . ILE A 1 96 ? -4.910 -3.244 3.727 1.00 82.75 96 ILE A CA 1
ATOM 821 C C . ILE A 1 96 ? -5.322 -3.740 5.107 1.00 82.75 96 ILE A C 1
ATOM 823 O O . ILE A 1 96 ? -6.460 -3.552 5.534 1.00 82.75 96 ILE A O 1
ATOM 827 N N . ARG A 1 97 ? -4.368 -4.317 5.832 1.00 85.56 97 ARG A N 1
ATOM 828 C CA . ARG A 1 97 ? -4.460 -4.596 7.261 1.00 85.56 97 ARG A CA 1
ATOM 829 C C . ARG A 1 97 ? -3.659 -3.546 8.018 1.00 85.56 97 ARG A C 1
ATOM 831 O O . ARG A 1 97 ? -2.430 -3.505 7.936 1.00 85.56 97 ARG A O 1
ATOM 838 N N . PHE A 1 98 ? -4.351 -2.740 8.807 1.00 84.19 98 PHE A N 1
ATOM 839 C CA . PHE A 1 98 ? -3.749 -1.721 9.652 1.00 84.19 98 PHE A CA 1
ATOM 840 C C . PHE A 1 98 ? -3.931 -2.082 11.127 1.00 84.19 98 PHE A C 1
ATOM 842 O O . PHE A 1 98 ? -5.052 -2.222 11.608 1.00 84.19 98 PHE A O 1
ATOM 849 N N . SER A 1 99 ? -2.831 -2.261 11.851 1.00 85.06 99 SER A N 1
ATOM 850 C CA . SER A 1 99 ? -2.847 -2.608 13.271 1.00 85.06 99 SER A CA 1
ATOM 851 C C . SER A 1 99 ? -2.679 -1.346 14.112 1.00 85.06 99 SER A C 1
ATOM 853 O O . SER A 1 99 ? -1.645 -0.677 14.032 1.00 85.06 99 SER A O 1
ATOM 855 N N . ILE A 1 100 ? -3.682 -1.046 14.933 1.00 84.81 100 ILE A N 1
ATOM 856 C CA . ILE A 1 100 ? -3.743 0.141 15.787 1.00 84.81 100 ILE A CA 1
ATOM 857 C C . ILE A 1 100 ? -3.564 -0.259 17.238 1.00 84.81 100 ILE A C 1
ATOM 859 O O . ILE A 1 100 ? -4.299 -1.105 17.738 1.00 84.81 100 ILE A O 1
ATOM 863 N N . LYS A 1 101 ? -2.629 0.382 17.931 1.00 87.12 101 LYS A N 1
ATOM 864 C CA . LYS A 1 101 ? -2.505 0.272 19.378 1.00 87.12 101 LYS A CA 1
ATOM 865 C C . LYS A 1 101 ? -3.501 1.221 20.049 1.00 87.12 101 LYS A C 1
ATOM 867 O O . LYS A 1 101 ? -3.470 2.426 19.813 1.00 87.12 101 LYS A O 1
ATOM 872 N N . GLY A 1 102 ? -4.396 0.656 20.850 1.00 80.12 102 GLY A N 1
ATOM 873 C CA . GLY A 1 102 ? -5.319 1.389 21.703 1.00 80.12 102 GLY A CA 1
ATOM 874 C C . GLY A 1 102 ? -4.620 1.978 22.927 1.00 80.12 102 GLY A C 1
ATOM 875 O O . GLY A 1 102 ? -3.496 1.607 23.276 1.00 80.12 102 GLY A O 1
ATOM 876 N N . THR A 1 103 ? -5.314 2.886 23.608 1.00 79.62 103 THR A N 1
ATOM 877 C CA . THR A 1 103 ? -4.849 3.510 24.858 1.00 79.62 103 THR A CA 1
ATOM 878 C C . THR A 1 103 ? -4.719 2.509 26.008 1.00 79.62 103 THR A C 1
ATOM 880 O O . THR A 1 103 ? -3.928 2.723 26.921 1.00 79.62 103 THR A O 1
ATOM 883 N N . ASP A 1 104 ? -5.427 1.381 25.931 1.00 84.56 104 ASP A N 1
ATOM 884 C CA . ASP A 1 104 ? -5.325 0.238 26.845 1.00 84.56 104 ASP A CA 1
ATOM 885 C C . ASP A 1 104 ? -4.118 -0.676 26.552 1.00 84.56 104 ASP A C 1
ATOM 887 O O . ASP A 1 104 ? -3.918 -1.695 27.213 1.00 84.56 104 ASP A O 1
ATOM 891 N N . GLY A 1 105 ? -3.310 -0.333 25.544 1.00 80.88 105 GLY A N 1
ATOM 892 C CA . GLY A 1 105 ? -2.150 -1.099 25.109 1.00 80.88 105 GLY A CA 1
ATOM 893 C C . GLY A 1 105 ? -2.474 -2.296 24.213 1.00 80.88 105 GLY A C 1
ATOM 894 O O . GLY A 1 105 ? -1.534 -2.928 23.720 1.00 80.88 105 GLY A O 1
ATOM 895 N N . LYS A 1 106 ? -3.753 -2.597 23.953 1.00 85.81 106 LYS A N 1
ATOM 896 C CA . LYS A 1 106 ? -4.157 -3.680 23.047 1.00 85.81 106 LYS A CA 1
ATOM 897 C C . LYS A 1 106 ? -4.015 -3.253 21.595 1.00 85.81 106 LYS A C 1
ATOM 899 O O . LYS A 1 106 ? -4.080 -2.074 21.264 1.00 85.81 106 LYS A O 1
ATOM 904 N N . VAL A 1 107 ? -3.834 -4.228 20.711 1.00 84.31 107 VAL A N 1
ATOM 905 C CA . VAL A 1 107 ? -3.727 -3.983 19.271 1.00 84.31 107 VAL A CA 1
ATOM 906 C C . VAL A 1 107 ? -5.021 -4.409 18.585 1.00 84.31 107 VAL A C 1
ATOM 908 O O . VAL A 1 107 ? -5.337 -5.596 18.521 1.00 84.31 107 VAL A O 1
ATOM 911 N N . GLY A 1 108 ? -5.764 -3.434 18.069 1.00 83.00 108 GLY A N 1
ATOM 912 C CA . GLY A 1 108 ? -6.890 -3.636 17.164 1.00 83.00 108 GLY A CA 1
ATOM 913 C C . GLY A 1 108 ? -6.429 -3.761 15.713 1.00 83.00 108 GLY A C 1
ATOM 914 O O . GLY A 1 108 ? -5.339 -3.315 15.350 1.00 83.00 108 GLY A O 1
ATOM 915 N N . LYS A 1 109 ? -7.264 -4.364 14.865 1.00 85.62 109 LYS A N 1
ATOM 916 C CA . LYS A 1 109 ? -7.033 -4.469 13.419 1.00 85.62 109 LYS A CA 1
ATOM 917 C C . LYS A 1 109 ? -8.132 -3.720 12.683 1.00 85.62 109 LYS A C 1
ATOM 919 O O . LYS A 1 109 ? -9.306 -3.897 12.989 1.00 85.62 109 LYS A O 1
ATOM 924 N N . ILE A 1 110 ? -7.736 -2.912 11.713 1.00 82.88 110 ILE A N 1
ATOM 925 C CA . ILE A 1 110 ? -8.624 -2.243 10.772 1.00 82.88 110 ILE A CA 1
ATOM 926 C C . ILE A 1 110 ? -8.322 -2.791 9.386 1.00 82.88 110 ILE A C 1
ATOM 928 O O . ILE A 1 110 ? -7.165 -2.898 8.974 1.00 82.88 110 ILE A O 1
ATOM 932 N N . GLU A 1 111 ? -9.384 -3.158 8.688 1.00 85.00 111 GLU A N 1
ATOM 933 C CA . GLU A 1 111 ? -9.350 -3.659 7.323 1.00 85.00 111 GLU A CA 1
ATOM 934 C C . GLU A 1 111 ? -9.828 -2.544 6.402 1.00 85.00 111 GLU A C 1
ATOM 936 O O . GLU A 1 111 ? -10.914 -2.002 6.601 1.00 85.00 111 GLU A O 1
ATOM 941 N N . ILE A 1 112 ? -9.009 -2.184 5.417 1.00 80.31 112 ILE A N 1
ATOM 942 C CA . ILE A 1 112 ? -9.394 -1.233 4.375 1.00 80.31 112 ILE A CA 1
ATOM 943 C C . ILE A 1 112 ? -9.501 -2.021 3.082 1.00 80.31 112 ILE A C 1
ATOM 945 O O . ILE A 1 112 ? -8.499 -2.480 2.525 1.00 80.31 112 ILE A O 1
ATOM 949 N N . TYR A 1 113 ? -10.742 -2.186 2.656 1.00 77.25 113 TYR A N 1
ATOM 950 C CA . TYR A 1 113 ? -11.113 -2.769 1.383 1.00 77.25 113 TYR A CA 1
ATOM 951 C C . TYR A 1 113 ? -11.035 -1.654 0.348 1.00 77.25 113 TYR A C 1
ATOM 953 O O . TYR A 1 113 ? -11.735 -0.651 0.477 1.00 77.25 113 TYR A O 1
ATOM 961 N N . THR A 1 114 ? -10.112 -1.767 -0.599 1.00 68.12 114 THR A N 1
ATOM 962 C CA . THR A 1 114 ? -10.019 -0.806 -1.700 1.00 68.12 114 THR A CA 1
ATOM 963 C C . THR A 1 114 ? -10.778 -1.386 -2.887 1.00 68.12 114 THR A C 1
ATOM 965 O O . THR A 1 114 ? -10.466 -2.517 -3.261 1.00 68.12 114 THR A O 1
ATOM 968 N N . ASP A 1 115 ? -11.749 -0.634 -3.408 1.00 59.69 115 ASP A N 1
ATOM 969 C CA . ASP A 1 115 ? -12.453 -0.917 -4.672 1.00 59.69 115 ASP A CA 1
ATOM 970 C C . ASP A 1 115 ? -11.522 -0.839 -5.896 1.00 59.69 115 ASP A C 1
ATOM 972 O O . ASP A 1 115 ? -10.479 -0.135 -5.817 1.00 59.69 115 ASP A O 1
#

Foldseek 3Di:
DVVVVVVVVVVVVVVVVVVVVVVVVVVVVVVVVVCVVCVVVVVVLVVVCVVPVDDSVCCCVQWFDDKDKPQAQVSLCVVCVVPVVVCVVCVHWIKMWTWTQDPVRDIDIDIDTDD

Radius of gyration: 23.54 Å; Cα contacts (8 Å, |Δi|>4): 91; chains: 1; bounding box: 55×34×70 Å

Organism: Salmonella enteritidis (NCBI:txid149539)

Secondary structure (DSSP, 8-state):
-HHHHHHHHHHHHHHHHHHHHHHHHHHHHHHHHHHHHHHHHHHHHHHHHHHHT--HHHHHHHTEEEEEEE-SHHHHHHHTTT-HHHHHHTSSS-EEEEEEE-TTS-EEEEEEE--

Mean predicted aligned error: 8.87 Å